Protein AF-A0A4R6C523-F1 (afdb_monomer)

Organism: NCBI:txid1855823

Sequence (113 aa):
MIDDLIMNYKDYDETTLKQEVLAIVDFFESRIISHADAEEEAQGFYSEVVAENPEKAESVTQLKRDHDIMRQIIAQVKHQIEQGFSTNIFDYFRSIIIVNEIHSRDEERLLLQ

Radius of gyration: 16.53 Å; Cα contacts (8 Å, |Δi|>4): 82; chains: 1; bounding box: 37×21×48 Å

Solvent-accessible surface area (backbone atoms only — not comparable to full-atom values): 6332 Å² total; per-residue (Å²): 106,71,66,57,47,71,74,43,56,88,80,47,55,75,68,56,48,46,51,56,53,47,53,53,48,49,51,44,47,71,52,55,49,50,47,50,52,51,32,66,34,91,87,13,59,55,44,52,51,31,71,77,38,61,85,46,45,64,59,50,53,53,53,54,49,49,49,51,51,43,54,51,43,54,52,50,45,56,55,44,52,75,79,43,88,56,78,66,49,56,56,43,55,52,47,42,52,53,50,50,54,53,46,54,53,48,46,46,68,70,71,72,107

pLDDT: mean 96.96, std 3.36, range [68.81, 98.75]

Structure (mmCIF, N/CA/C/O backbone):
data_AF-A0A4R6C523-F1
#
_entry.id   AF-A0A4R6C523-F1
#
loop_
_atom_site.group_PDB
_atom_site.id
_atom_site.type_symbol
_atom_site.label_atom_id
_atom_site.label_alt_id
_atom_site.label_comp_id
_atom_site.label_asym_id
_atom_site.label_entity_id
_atom_site.label_seq_id
_atom_site.pdbx_PDB_ins_code
_atom_site.Cartn_x
_atom_site.Cartn_y
_atom_site.Cartn_z
_atom_site.occupancy
_atom_site.B_iso_or_equiv
_atom_site.auth_seq_id
_atom_site.auth_comp_id
_atom_site.auth_asym_id
_atom_site.auth_atom_id
_atom_site.pdbx_PDB_model_num
ATOM 1 N N . MET A 1 1 ? 3.946 9.974 -11.141 1.00 82.19 1 MET A N 1
ATOM 2 C CA . MET A 1 1 ? 4.767 8.817 -10.715 1.00 82.19 1 MET A CA 1
ATOM 3 C C . MET A 1 1 ? 4.311 7.536 -11.402 1.00 82.19 1 MET A C 1
ATOM 5 O O . MET A 1 1 ? 4.975 7.121 -12.336 1.00 82.19 1 MET A O 1
ATOM 9 N N . ILE A 1 2 ? 3.178 6.925 -11.017 1.00 92.56 2 ILE A N 1
ATOM 10 C CA . ILE A 1 2 ? 2.718 5.671 -11.657 1.00 92.56 2 ILE A CA 1
ATOM 11 C C . ILE A 1 2 ? 2.364 5.881 -13.136 1.00 92.56 2 ILE A C 1
ATOM 13 O O . ILE A 1 2 ? 2.806 5.102 -13.975 1.00 92.56 2 ILE A O 1
ATOM 17 N N . ASP A 1 3 ? 1.625 6.944 -13.469 1.00 93.12 3 ASP A N 1
ATOM 18 C CA . ASP A 1 3 ? 1.266 7.244 -14.864 1.00 93.12 3 ASP A CA 1
ATOM 19 C C . ASP A 1 3 ? 2.501 7.508 -15.734 1.00 93.12 3 ASP A C 1
ATOM 21 O O . ASP A 1 3 ? 2.585 6.994 -16.848 1.00 93.12 3 ASP A O 1
ATOM 25 N N . ASP A 1 4 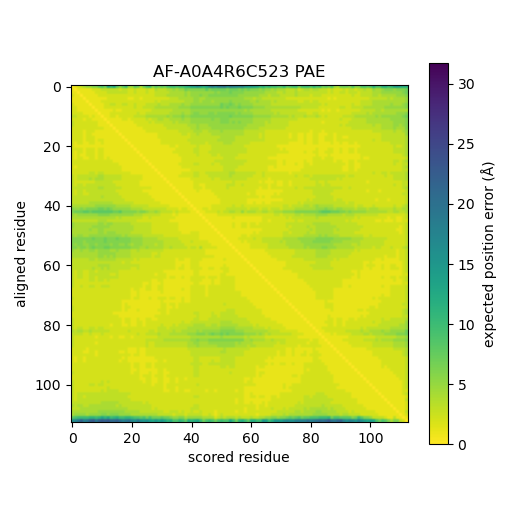? 3.493 8.229 -15.202 1.00 94.12 4 ASP A N 1
ATOM 26 C CA . ASP A 1 4 ? 4.757 8.494 -15.901 1.00 94.12 4 ASP A CA 1
ATOM 27 C C . ASP A 1 4 ? 5.510 7.192 -16.196 1.00 94.12 4 ASP A C 1
ATOM 29 O O . ASP A 1 4 ? 5.964 6.981 -17.322 1.00 94.12 4 ASP A O 1
ATOM 33 N N . LEU A 1 5 ? 5.586 6.283 -15.217 1.00 95.38 5 LEU A N 1
ATOM 34 C CA . LEU A 1 5 ? 6.174 4.962 -15.410 1.00 95.38 5 LEU A CA 1
ATOM 35 C C . LEU A 1 5 ? 5.397 4.163 -16.470 1.00 95.38 5 LEU A C 1
ATOM 37 O O . LEU A 1 5 ? 6.005 3.595 -17.371 1.00 95.38 5 LEU A O 1
ATOM 41 N N . ILE A 1 6 ? 4.061 4.146 -16.423 1.00 95.50 6 ILE A N 1
ATOM 42 C CA . ILE A 1 6 ? 3.227 3.422 -17.401 1.00 95.50 6 ILE A CA 1
ATOM 43 C C . ILE A 1 6 ? 3.414 3.965 -18.823 1.00 95.50 6 ILE A C 1
ATOM 45 O O . ILE A 1 6 ? 3.424 3.185 -19.776 1.00 95.50 6 ILE A O 1
ATOM 49 N N . MET A 1 7 ? 3.553 5.281 -18.985 1.00 96.00 7 MET A N 1
ATOM 50 C CA . MET A 1 7 ? 3.720 5.897 -20.302 1.00 96.00 7 MET A CA 1
ATOM 51 C C . MET A 1 7 ? 5.107 5.638 -20.895 1.00 96.00 7 MET A C 1
ATOM 53 O O . MET A 1 7 ? 5.210 5.438 -22.104 1.00 96.00 7 MET A O 1
ATOM 57 N N . ASN A 1 8 ? 6.148 5.597 -20.058 1.00 96.62 8 ASN A N 1
ATOM 58 C CA . ASN A 1 8 ? 7.538 5.660 -20.518 1.00 96.62 8 ASN A CA 1
ATOM 59 C C . ASN A 1 8 ? 8.356 4.378 -20.272 1.00 96.62 8 ASN A C 1
ATOM 61 O O . ASN A 1 8 ? 9.505 4.315 -20.697 1.00 96.62 8 ASN A O 1
ATOM 65 N N . TYR A 1 9 ? 7.804 3.328 -19.642 1.00 97.12 9 TYR A N 1
ATOM 66 C CA . TYR A 1 9 ? 8.583 2.133 -19.254 1.00 97.12 9 TYR A CA 1
ATOM 67 C C . TYR A 1 9 ? 9.337 1.449 -20.408 1.00 97.12 9 TYR A C 1
ATOM 69 O O . TYR A 1 9 ? 10.320 0.754 -20.173 1.00 97.12 9 TYR A O 1
ATOM 77 N N . LYS A 1 10 ? 8.870 1.607 -21.653 1.00 97.44 10 LYS A N 1
ATOM 78 C CA . LYS A 1 10 ? 9.516 1.023 -22.840 1.00 97.44 10 LYS A CA 1
ATOM 79 C C . LYS A 1 10 ? 10.814 1.728 -23.228 1.00 97.44 10 LYS A C 1
ATOM 81 O O . LYS A 1 10 ? 11.620 1.128 -23.933 1.00 97.44 10 LYS A O 1
ATOM 86 N N . ASP A 1 11 ? 10.994 2.965 -22.778 1.00 97.44 11 ASP A N 1
ATOM 87 C CA . ASP A 1 11 ? 12.154 3.802 -23.082 1.00 97.44 11 ASP A CA 1
ATOM 88 C C . ASP A 1 11 ? 13.219 3.736 -21.976 1.00 97.44 11 ASP A C 1
ATOM 90 O O . ASP A 1 11 ? 14.309 4.290 -22.122 1.00 97.44 11 ASP A O 1
ATOM 94 N N . TYR A 1 12 ? 12.914 3.064 -20.865 1.00 97.06 12 TYR A N 1
ATOM 95 C CA . TYR A 1 12 ? 13.796 2.934 -19.712 1.00 97.06 12 TYR A CA 1
ATOM 96 C C . TYR A 1 12 ? 14.631 1.659 -19.782 1.00 97.06 12 TYR A C 1
ATOM 98 O O . TYR A 1 12 ? 14.154 0.594 -20.178 1.00 97.06 12 TYR A O 1
ATOM 106 N N . ASP A 1 13 ? 15.887 1.763 -19.348 1.00 97.56 13 ASP A N 1
ATOM 107 C CA . ASP A 1 13 ? 16.686 0.580 -19.055 1.00 97.56 13 ASP A CA 1
ATOM 108 C C . ASP A 1 13 ? 16.234 -0.078 -17.738 1.00 97.56 13 ASP A C 1
ATOM 110 O O . ASP A 1 13 ? 15.449 0.471 -16.960 1.00 97.56 13 ASP A O 1
ATOM 114 N N . GLU A 1 14 ? 16.730 -1.285 -17.478 1.00 96.12 14 GLU A N 1
ATOM 115 C CA . GLU A 1 14 ? 16.366 -2.060 -16.288 1.00 96.12 14 GLU A CA 1
ATOM 116 C C . GLU A 1 14 ? 16.709 -1.341 -14.971 1.00 96.12 14 GLU A C 1
ATOM 118 O O . GLU A 1 14 ? 15.982 -1.468 -13.983 1.00 96.12 14 GLU A O 1
ATOM 123 N N . THR A 1 15 ? 17.785 -0.548 -14.954 1.00 97.56 15 THR A N 1
ATOM 124 C CA . THR A 1 15 ? 18.203 0.195 -13.760 1.00 97.56 15 THR A CA 1
ATOM 125 C C . THR A 1 15 ? 17.225 1.326 -13.473 1.00 97.56 15 THR A C 1
ATOM 127 O O . THR A 1 15 ? 16.763 1.456 -12.338 1.00 97.56 15 THR A O 1
ATOM 130 N N . THR A 1 16 ? 16.862 2.105 -14.494 1.00 97.56 16 THR A N 1
ATOM 131 C CA . THR A 1 16 ? 15.857 3.167 -14.386 1.00 97.56 16 THR A CA 1
ATOM 132 C C . THR A 1 16 ? 14.496 2.595 -13.995 1.00 97.56 16 THR A C 1
ATOM 134 O O . THR A 1 16 ? 13.874 3.103 -13.067 1.00 97.56 16 THR A O 1
ATOM 137 N N . LEU A 1 17 ? 14.058 1.486 -14.607 1.00 97.94 17 LEU A N 1
ATOM 138 C CA . LEU A 1 17 ? 12.799 0.821 -14.241 1.00 97.94 17 LEU A CA 1
ATOM 139 C C . LEU A 1 17 ? 12.765 0.429 -12.766 1.00 97.94 17 LEU A C 1
ATOM 141 O O . LEU A 1 17 ? 11.776 0.676 -12.076 1.00 97.94 17 LEU A O 1
ATOM 145 N N . LYS A 1 18 ? 13.852 -0.164 -12.268 1.00 98.00 18 LYS A N 1
ATOM 146 C CA . LYS A 1 18 ? 13.957 -0.542 -10.860 1.00 98.00 18 LYS A CA 1
ATOM 147 C C . LYS A 1 18 ? 13.901 0.676 -9.940 1.00 98.00 18 LYS A C 1
ATOM 149 O O . LYS A 1 18 ? 13.211 0.620 -8.929 1.00 98.00 18 LYS A O 1
ATOM 154 N N . GLN A 1 19 ? 14.589 1.762 -10.283 1.00 97.75 19 GLN A N 1
ATOM 155 C CA . GLN A 1 19 ? 14.568 2.999 -9.497 1.00 97.75 19 GLN A CA 1
ATOM 156 C C . GLN A 1 19 ? 13.168 3.618 -9.435 1.00 97.75 19 GLN A C 1
ATOM 158 O O . GLN A 1 19 ? 12.703 3.930 -8.343 1.00 97.75 19 GLN A O 1
ATOM 163 N N . GLU A 1 20 ? 12.476 3.730 -10.569 1.00 98.12 20 GLU A N 1
ATOM 164 C CA . GLU A 1 20 ? 11.115 4.278 -10.628 1.00 98.12 20 GLU A CA 1
ATOM 165 C C . GLU A 1 20 ? 10.120 3.433 -9.821 1.00 98.12 20 GLU A C 1
ATOM 167 O O . GLU A 1 20 ? 9.332 3.959 -9.034 1.00 98.12 20 GLU A O 1
ATOM 172 N N . VAL A 1 21 ? 10.183 2.102 -9.960 1.00 98.38 21 VAL A N 1
ATOM 173 C CA . VAL A 1 21 ? 9.331 1.185 -9.187 1.00 98.38 21 VAL A CA 1
ATOM 174 C C . VAL A 1 21 ? 9.597 1.320 -7.689 1.00 98.38 21 VAL A C 1
ATOM 176 O O . VAL A 1 21 ? 8.644 1.405 -6.914 1.00 98.38 21 VAL A O 1
ATOM 179 N N . LEU A 1 22 ? 10.865 1.358 -7.271 1.00 98.12 22 LEU A N 1
ATOM 180 C CA . LEU A 1 22 ? 11.214 1.491 -5.856 1.00 98.12 22 LEU A CA 1
ATOM 181 C C . LEU A 1 22 ? 10.836 2.865 -5.294 1.00 98.12 22 LEU A C 1
ATOM 183 O O . LEU A 1 22 ? 10.342 2.924 -4.178 1.00 98.12 22 LEU A O 1
ATOM 187 N N . ALA A 1 23 ? 10.943 3.945 -6.070 1.00 98.25 23 ALA A N 1
ATOM 188 C CA . ALA A 1 23 ? 10.483 5.264 -5.638 1.00 98.25 23 ALA A CA 1
ATOM 189 C C . ALA A 1 23 ? 8.964 5.295 -5.376 1.00 98.25 23 ALA A C 1
ATOM 191 O O . ALA A 1 23 ? 8.500 5.939 -4.434 1.00 98.25 23 ALA A O 1
ATOM 192 N N . ILE A 1 24 ? 8.174 4.585 -6.190 1.00 98.25 24 ILE A N 1
ATOM 193 C CA . ILE A 1 24 ? 6.728 4.430 -5.962 1.00 98.25 24 ILE A CA 1
ATOM 194 C C . ILE A 1 24 ? 6.462 3.570 -4.716 1.00 98.25 24 ILE A C 1
ATOM 196 O O . ILE A 1 24 ? 5.575 3.895 -3.927 1.00 98.25 24 ILE A O 1
ATOM 200 N N . VAL A 1 25 ? 7.226 2.492 -4.517 1.00 98.44 25 VAL A N 1
ATOM 201 C CA . VAL A 1 25 ? 7.150 1.671 -3.296 1.00 98.44 25 VAL A CA 1
ATOM 202 C C . VAL A 1 25 ? 7.458 2.509 -2.055 1.00 98.44 25 VAL A C 1
ATOM 204 O O . VAL A 1 25 ? 6.660 2.495 -1.123 1.00 98.44 25 VAL A O 1
ATOM 207 N N . ASP A 1 26 ? 8.533 3.295 -2.067 1.00 98.31 26 ASP A N 1
ATOM 208 C CA . ASP A 1 26 ? 8.928 4.169 -0.957 1.00 98.31 26 ASP A CA 1
ATOM 209 C C . ASP A 1 26 ? 7.832 5.195 -0.633 1.00 98.31 26 ASP A C 1
ATOM 211 O O . ASP A 1 26 ? 7.557 5.490 0.534 1.00 98.31 26 ASP A O 1
ATOM 215 N N . PHE A 1 27 ? 7.151 5.729 -1.653 1.00 97.50 27 PHE A N 1
ATOM 216 C CA . PHE A 1 27 ? 5.989 6.593 -1.451 1.00 97.50 27 PHE A CA 1
ATOM 217 C C . PHE A 1 27 ? 4.867 5.869 -0.691 1.00 97.50 27 PHE A C 1
ATOM 219 O O . PHE A 1 27 ? 4.343 6.408 0.284 1.00 97.50 27 PHE A O 1
ATOM 226 N N . PHE A 1 28 ? 4.512 4.647 -1.096 1.00 97.94 28 PHE A N 1
ATOM 227 C CA . PHE A 1 28 ? 3.477 3.871 -0.412 1.00 97.94 28 PHE A CA 1
ATOM 228 C C . PHE A 1 28 ? 3.885 3.463 1.006 1.00 97.94 28 PHE A C 1
ATOM 230 O O . PHE A 1 28 ? 3.071 3.575 1.922 1.00 97.94 28 PHE A O 1
ATOM 237 N N . GLU A 1 29 ? 5.133 3.044 1.213 1.00 98.25 29 GLU A N 1
ATOM 238 C CA . GLU A 1 29 ? 5.647 2.674 2.534 1.00 98.25 29 GLU A CA 1
ATOM 239 C C . GLU A 1 29 ? 5.651 3.882 3.487 1.00 98.25 29 GLU A C 1
ATOM 241 O O . GLU A 1 29 ? 5.144 3.796 4.604 1.00 98.25 29 GLU A O 1
ATOM 246 N N . SER A 1 30 ? 6.133 5.041 3.027 1.00 97.56 30 SER A N 1
ATOM 247 C CA . SER A 1 30 ? 6.229 6.255 3.853 1.00 97.56 30 SER A CA 1
ATOM 248 C C . SER A 1 30 ? 4.893 6.939 4.145 1.00 97.56 30 SER A C 1
ATOM 250 O O . SER A 1 30 ? 4.810 7.723 5.091 1.00 97.56 30 SER A O 1
ATOM 252 N N . ARG A 1 31 ? 3.860 6.699 3.331 1.00 95.19 31 ARG A N 1
ATOM 253 C CA . ARG A 1 31 ? 2.549 7.345 3.484 1.00 95.19 31 ARG A CA 1
ATOM 254 C C . ARG A 1 31 ? 1.482 6.394 3.989 1.00 95.19 31 ARG A C 1
ATOM 256 O O . ARG A 1 31 ? 0.887 6.677 5.016 1.00 95.19 31 ARG A O 1
ATOM 263 N N . ILE A 1 32 ? 1.237 5.305 3.269 1.00 95.62 32 ILE A N 1
ATOM 264 C CA . ILE A 1 32 ? 0.121 4.401 3.556 1.00 95.62 32 ILE A CA 1
ATOM 265 C C . ILE A 1 32 ? 0.515 3.423 4.656 1.00 95.62 32 ILE A C 1
ATOM 267 O O . ILE A 1 32 ? -0.167 3.334 5.669 1.00 95.62 32 ILE A O 1
ATOM 27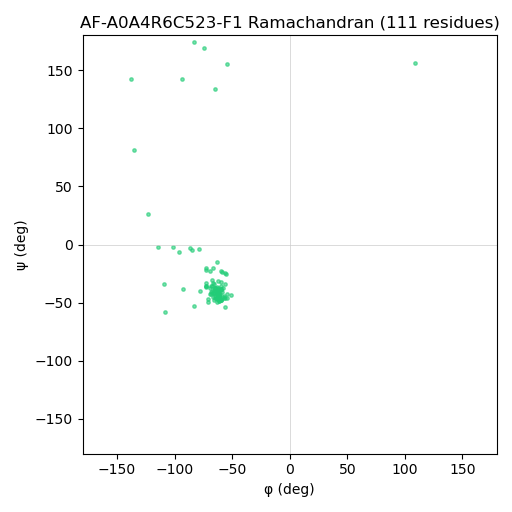1 N N . ILE A 1 33 ? 1.644 2.727 4.499 1.00 97.88 33 ILE A N 1
ATOM 272 C CA . ILE A 1 33 ? 2.038 1.701 5.473 1.00 97.88 33 ILE A CA 1
ATOM 273 C C . ILE A 1 33 ? 2.431 2.338 6.807 1.00 97.88 33 ILE A C 1
ATOM 275 O O . ILE A 1 33 ? 1.982 1.882 7.849 1.00 97.88 33 ILE A O 1
ATOM 279 N N . SER A 1 34 ? 3.180 3.445 6.787 1.00 97.69 34 SER A N 1
ATOM 280 C CA . SER A 1 34 ? 3.510 4.169 8.020 1.00 97.69 34 SER A CA 1
ATOM 281 C C . SER A 1 34 ? 2.279 4.722 8.748 1.00 97.69 34 SER A C 1
ATOM 283 O O . SER A 1 34 ? 2.322 4.847 9.969 1.00 97.69 34 SER A O 1
ATOM 285 N N . HIS A 1 35 ? 1.215 5.089 8.028 1.00 96.06 35 HIS A N 1
ATOM 286 C CA . HIS A 1 35 ? -0.038 5.528 8.643 1.00 96.06 35 HIS A CA 1
ATOM 287 C C . HIS A 1 35 ? -0.762 4.352 9.302 1.00 96.06 35 HIS A C 1
ATOM 289 O O . HIS A 1 35 ? -1.050 4.423 10.494 1.00 96.06 35 HIS A O 1
ATOM 295 N N . ALA A 1 36 ? -0.920 3.251 8.566 1.00 97.56 36 ALA A N 1
ATOM 296 C CA . ALA A 1 36 ? -1.487 2.005 9.067 1.00 97.56 36 ALA A CA 1
ATOM 297 C C . ALA A 1 36 ? -0.763 1.484 10.320 1.00 97.56 36 ALA A C 1
ATOM 299 O O . ALA A 1 36 ? -1.392 1.052 11.284 1.00 97.56 36 ALA A O 1
ATOM 300 N N . ASP A 1 37 ? 0.571 1.539 10.330 1.00 98.00 37 ASP A N 1
ATOM 301 C CA . ASP A 1 37 ? 1.374 1.117 11.478 1.00 98.00 37 ASP A CA 1
ATOM 302 C C . ASP A 1 37 ? 1.087 1.985 12.713 1.00 98.00 37 ASP A C 1
ATOM 304 O O . ASP A 1 37 ? 0.918 1.440 13.802 1.00 98.00 37 ASP A O 1
ATOM 308 N N . ALA A 1 38 ? 0.970 3.308 12.541 1.00 98.00 38 ALA A N 1
ATOM 309 C CA . ALA A 1 38 ? 0.677 4.243 13.629 1.00 98.00 38 ALA A CA 1
ATOM 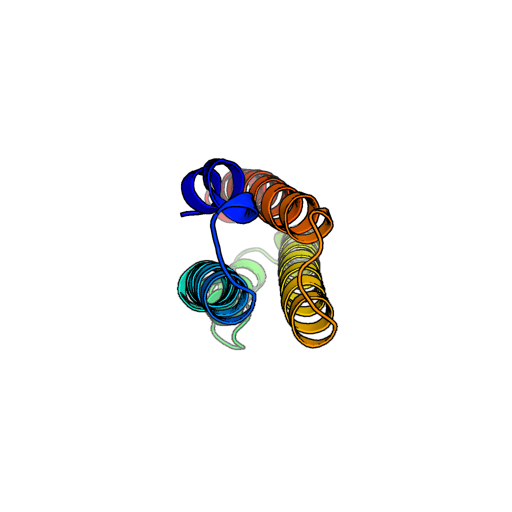310 C C . ALA A 1 38 ? -0.720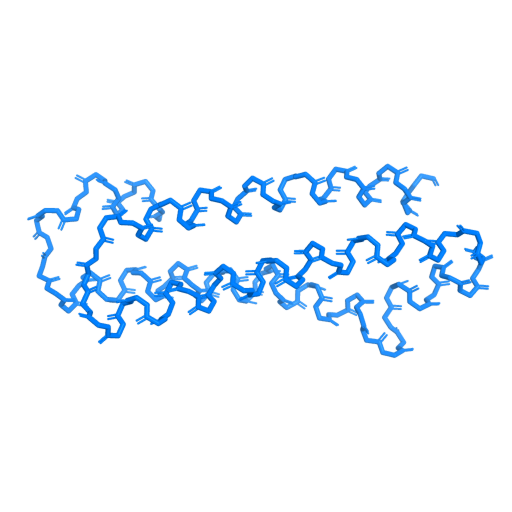 4.023 14.237 1.00 98.00 38 ALA A C 1
ATOM 312 O O . ALA A 1 38 ? -0.900 4.123 15.451 1.00 98.00 38 ALA A O 1
ATOM 313 N N . GLU A 1 39 ? -1.718 3.699 13.417 1.00 97.69 39 GLU A N 1
ATOM 314 C CA . GLU A 1 39 ? -3.075 3.397 13.890 1.00 97.69 39 GLU A CA 1
ATOM 315 C C . GLU A 1 39 ? -3.136 2.095 14.685 1.00 97.69 39 GLU A C 1
ATOM 317 O O . GLU A 1 39 ? -3.876 1.993 15.668 1.00 97.69 39 GLU A O 1
ATOM 322 N N . GLU A 1 40 ? -2.336 1.111 14.271 1.00 98.06 40 GLU A N 1
ATOM 323 C CA . GLU A 1 40 ? -2.265 -0.223 14.859 1.00 98.06 40 GLU A CA 1
ATOM 324 C C . GLU A 1 40 ? -1.337 -0.341 16.077 1.00 98.06 40 GLU A C 1
ATOM 326 O O . GLU A 1 40 ? -1.289 -1.416 16.691 1.00 98.06 40 GLU A O 1
ATOM 331 N N . GLU A 1 41 ? -0.610 0.720 16.444 1.00 97.81 41 GLU A N 1
ATOM 332 C CA . GLU A 1 41 ? 0.223 0.730 17.647 1.00 97.81 41 GLU A CA 1
ATOM 333 C C . GLU A 1 41 ? -0.590 0.354 18.899 1.00 97.81 41 GLU A C 1
ATOM 335 O O . GLU A 1 41 ? -1.802 0.555 18.990 1.00 97.81 41 GLU A O 1
ATOM 340 N N . ALA A 1 42 ? 0.089 -0.165 19.928 1.00 94.50 42 ALA A N 1
ATOM 341 C CA . ALA A 1 42 ? -0.567 -0.567 21.178 1.00 94.50 42 ALA A CA 1
ATOM 342 C C . ALA A 1 42 ? -1.303 0.589 21.887 1.00 94.50 42 ALA A C 1
ATOM 344 O O . ALA A 1 42 ? -2.188 0.335 22.702 1.00 94.50 42 ALA A O 1
ATOM 345 N N . GLN A 1 43 ? -0.905 1.831 21.592 1.00 94.56 43 GLN A N 1
ATOM 346 C CA . GLN A 1 43 ? -1.554 3.078 22.011 1.00 94.56 43 GLN A CA 1
ATOM 347 C C . GLN A 1 43 ? -1.928 3.941 20.792 1.00 94.56 43 GLN A C 1
ATOM 349 O O . GLN A 1 43 ? -1.950 5.163 20.875 1.00 94.56 43 GLN A O 1
ATOM 354 N N . GLY A 1 44 ? -2.144 3.298 19.645 1.00 97.12 44 GLY A N 1
ATOM 355 C CA . GLY A 1 44 ? -2.557 3.940 18.406 1.00 97.12 44 GLY A CA 1
ATOM 356 C C . GLY A 1 44 ? -4.064 4.157 18.352 1.00 97.12 44 GLY A C 1
ATOM 357 O O . GLY A 1 44 ? -4.821 3.673 19.204 1.00 97.12 44 GLY A O 1
ATOM 358 N N . PHE A 1 45 ? -4.503 4.839 17.299 1.00 97.62 45 PHE A N 1
ATOM 359 C CA . PHE A 1 45 ? -5.896 5.234 17.098 1.00 97.62 45 PHE A CA 1
ATOM 360 C C . PHE A 1 45 ? -6.892 4.070 17.255 1.00 97.62 45 PHE A C 1
ATOM 362 O O . PHE A 1 45 ? -7.901 4.200 17.946 1.00 97.62 45 PHE A O 1
ATOM 369 N N . TYR A 1 46 ? -6.599 2.887 16.7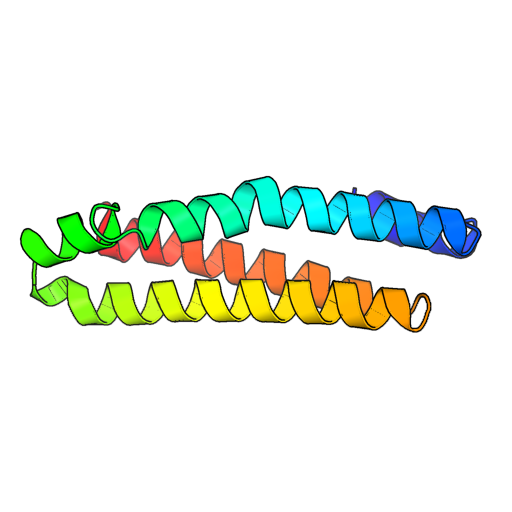04 1.00 98.06 46 TYR A N 1
ATOM 370 C CA . TYR A 1 46 ? -7.512 1.741 16.795 1.00 98.06 46 TYR A CA 1
ATOM 371 C C . TYR A 1 46 ? -7.680 1.212 18.220 1.00 98.06 46 TYR A C 1
ATOM 373 O O . TYR A 1 46 ? -8.762 0.742 18.581 1.00 98.06 46 TYR A O 1
ATOM 381 N N . SER A 1 47 ? -6.632 1.294 19.042 1.00 97.44 47 SER A N 1
ATOM 382 C CA . SER A 1 47 ? -6.712 0.895 20.449 1.00 97.44 47 SER A CA 1
ATOM 383 C C . SER A 1 47 ? -7.623 1.834 21.246 1.00 97.44 47 SER A C 1
ATOM 385 O O . SER A 1 47 ? -8.438 1.364 22.042 1.00 97.44 47 SER A O 1
ATOM 387 N N . GLU A 1 48 ? -7.547 3.139 20.971 1.00 97.50 48 GLU A N 1
ATOM 388 C CA . GLU A 1 48 ? -8.381 4.170 21.595 1.00 97.50 48 GLU A CA 1
ATOM 389 C C . GLU A 1 48 ? -9.848 3.995 21.190 1.00 97.50 48 GLU A C 1
ATOM 391 O O . GLU A 1 48 ? -10.723 3.900 22.051 1.00 97.50 48 GLU A O 1
ATOM 396 N N . VAL A 1 49 ? -10.112 3.820 19.891 1.00 97.19 49 VAL A N 1
ATOM 397 C CA . VAL A 1 49 ? -11.465 3.614 19.354 1.00 97.19 49 VAL A CA 1
ATOM 398 C C . VAL A 1 49 ? -12.165 2.413 19.993 1.00 97.19 49 VAL A C 1
ATOM 400 O O . VAL A 1 49 ? -13.337 2.514 20.354 1.00 97.19 49 VAL A O 1
ATOM 403 N N . VAL A 1 50 ? -11.474 1.279 20.155 1.00 97.69 50 VAL A N 1
ATOM 404 C CA . VAL A 1 50 ? -12.057 0.072 20.772 1.00 97.69 50 VAL A CA 1
ATOM 405 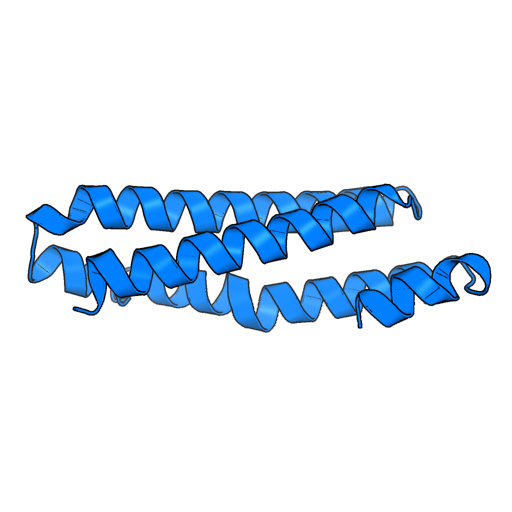C C . VAL A 1 50 ? -12.228 0.230 22.283 1.00 97.69 50 VAL A C 1
ATOM 407 O O . VAL A 1 50 ? -13.177 -0.317 22.847 1.00 97.69 50 VAL A O 1
ATOM 410 N N . ALA A 1 51 ? -11.336 0.964 22.952 1.00 97.44 51 ALA A N 1
ATOM 411 C CA . ALA A 1 51 ? -11.470 1.244 24.379 1.00 97.44 51 ALA A CA 1
ATOM 412 C C . ALA A 1 51 ? -12.696 2.123 24.675 1.00 97.44 51 ALA A C 1
ATOM 414 O O . ALA A 1 51 ? -13.390 1.888 25.665 1.00 97.44 51 ALA A O 1
ATOM 415 N N . GLU A 1 52 ? -12.971 3.105 23.814 1.00 96.62 52 GLU A N 1
ATOM 416 C CA . GLU A 1 52 ? -14.129 3.994 23.936 1.00 96.62 52 GLU A CA 1
ATOM 417 C C . GLU A 1 52 ? -15.431 3.338 23.462 1.00 96.62 52 GLU A C 1
ATOM 419 O O . GLU A 1 52 ? -16.468 3.506 24.103 1.00 96.62 52 GLU A O 1
ATOM 424 N N . ASN A 1 53 ? -15.375 2.567 22.372 1.00 96.81 53 ASN A N 1
ATOM 425 C CA . ASN A 1 53 ? -16.533 1.964 21.710 1.00 96.81 53 ASN A CA 1
ATOM 426 C C . ASN A 1 53 ? -16.251 0.488 21.358 1.00 96.81 53 ASN A C 1
ATOM 428 O O . ASN A 1 53 ? -15.900 0.173 20.212 1.00 96.81 53 ASN A O 1
ATOM 432 N N . PRO A 1 54 ? -16.384 -0.449 22.320 1.00 97.06 54 PRO A N 1
ATOM 433 C CA . PRO A 1 54 ? -16.045 -1.862 22.119 1.00 97.06 54 PRO A CA 1
ATOM 434 C C . PRO A 1 54 ? -16.774 -2.545 20.952 1.00 97.06 54 PRO A C 1
ATOM 436 O O . PRO A 1 54 ? -16.269 -3.515 20.387 1.00 97.06 54 PRO A O 1
ATOM 439 N N . GLU A 1 55 ? -17.945 -2.051 20.552 1.00 97.12 55 GLU A N 1
ATOM 440 C CA . GLU A 1 55 ? -18.708 -2.534 19.400 1.00 97.12 55 GLU A CA 1
ATOM 441 C C . GLU A 1 55 ? -18.016 -2.278 18.052 1.00 97.12 55 GLU A C 1
ATOM 443 O O . GLU A 1 55 ? -18.306 -2.972 17.078 1.00 97.12 55 GLU A O 1
ATOM 448 N N . LYS A 1 56 ? -17.064 -1.335 17.985 1.00 97.38 56 LYS A N 1
ATOM 449 C CA . LYS A 1 56 ? -16.272 -1.065 16.774 1.00 97.38 56 LYS A CA 1
ATOM 450 C C . LYS A 1 56 ? -15.135 -2.076 16.559 1.00 97.38 56 LYS A C 1
ATOM 452 O O . LYS A 1 56 ? -14.473 -2.021 15.524 1.00 97.38 56 LYS A O 1
ATOM 457 N N . ALA A 1 57 ? -14.916 -3.027 17.475 1.00 97.81 57 ALA A N 1
ATOM 458 C CA . ALA A 1 57 ? -13.822 -4.002 17.387 1.00 97.81 57 ALA A CA 1
ATOM 459 C C . ALA A 1 57 ? -13.839 -4.848 16.099 1.00 97.81 57 ALA A C 1
ATOM 461 O O . ALA A 1 57 ? -12.784 -5.146 15.531 1.00 97.81 57 ALA A O 1
ATOM 462 N N . GLU A 1 58 ? -15.023 -5.223 15.609 1.00 98.12 58 GLU A N 1
ATOM 463 C CA . GLU A 1 58 ? -15.147 -5.964 14.349 1.00 98.12 58 GLU A CA 1
ATOM 464 C C . GLU A 1 58 ? -14.767 -5.093 13.142 1.00 98.12 58 GLU A C 1
ATOM 466 O O . GLU A 1 58 ? -14.023 -5.547 12.273 1.00 98.12 58 GLU A O 1
ATOM 471 N N . SER A 1 59 ? -15.201 -3.829 13.121 1.00 98.19 59 SER A N 1
ATOM 472 C CA . SER A 1 59 ? -14.826 -2.853 12.089 1.00 98.19 59 SER A CA 1
ATOM 473 C C . SER A 1 59 ? -13.316 -2.626 12.056 1.00 98.19 59 SER A C 1
ATOM 475 O O . SER A 1 59 ? -12.706 -2.714 10.996 1.00 98.19 59 SER A O 1
ATOM 477 N N . VAL A 1 60 ? -12.692 -2.425 13.222 1.00 98.31 60 VAL A N 1
ATOM 478 C CA . VAL A 1 60 ? -11.231 -2.293 13.342 1.00 98.31 60 VAL A CA 1
ATOM 479 C C . VAL A 1 60 ? -10.522 -3.539 12.814 1.00 98.31 60 VAL A C 1
ATOM 481 O O . VAL A 1 60 ? -9.536 -3.432 12.093 1.00 98.31 60 VAL A O 1
ATOM 484 N N . THR A 1 61 ? -11.036 -4.736 13.103 1.00 98.44 61 THR A N 1
ATOM 485 C CA . THR A 1 61 ? -10.450 -5.984 12.586 1.00 98.44 61 THR A CA 1
ATOM 486 C C . THR A 1 61 ? -10.479 -6.039 11.054 1.00 98.44 61 THR A C 1
ATOM 488 O O . THR A 1 61 ? -9.509 -6.488 10.442 1.00 98.44 61 THR A O 1
ATOM 491 N N . GLN A 1 62 ? -11.560 -5.565 10.427 1.00 98.25 62 GLN A N 1
ATOM 492 C CA . GLN A 1 62 ? -11.670 -5.482 8.966 1.00 98.25 62 GLN A CA 1
ATOM 493 C C . GLN A 1 62 ? -10.681 -4.461 8.385 1.00 98.25 62 GLN A C 1
ATOM 495 O O . GLN A 1 62 ? -9.948 -4.794 7.460 1.00 98.25 62 GLN A O 1
ATOM 500 N N . LEU A 1 63 ? -10.573 -3.274 8.984 1.00 98.50 63 LEU A N 1
ATOM 501 C CA . LEU A 1 63 ? -9.654 -2.227 8.522 1.00 98.50 63 LEU A CA 1
ATOM 502 C C . LEU A 1 63 ? -8.182 -2.658 8.630 1.00 98.50 63 LEU A C 1
ATOM 504 O O . LEU A 1 63 ? -7.419 -2.518 7.675 1.00 98.50 63 LEU A O 1
ATOM 508 N N . LYS A 1 64 ? -7.801 -3.326 9.727 1.00 98.44 64 LYS A N 1
ATOM 509 C CA . LYS A 1 64 ? -6.471 -3.948 9.866 1.00 98.44 64 LYS A CA 1
ATOM 510 C C . LYS A 1 64 ? -6.202 -5.006 8.794 1.00 98.44 64 LYS A C 1
ATOM 512 O O . LYS A 1 64 ? -5.075 -5.152 8.320 1.00 98.44 64 LYS A O 1
ATOM 517 N N . ARG A 1 65 ? -7.227 -5.761 8.386 1.00 98.56 65 ARG A N 1
ATOM 518 C CA . ARG A 1 65 ? -7.075 -6.740 7.304 1.00 98.56 65 ARG A CA 1
ATOM 519 C C . ARG A 1 65 ? -6.753 -6.051 5.979 1.00 98.56 65 ARG A C 1
ATOM 521 O O . ARG A 1 65 ? -5.947 -6.599 5.223 1.00 98.56 65 ARG A O 1
ATOM 528 N N . ASP A 1 66 ? -7.335 -4.886 5.716 1.00 98.62 66 ASP A N 1
ATOM 529 C CA . ASP A 1 66 ? -7.036 -4.097 4.521 1.00 98.62 66 ASP A CA 1
ATOM 530 C C . ASP A 1 66 ? -5.589 -3.591 4.538 1.00 98.62 66 ASP A C 1
ATOM 532 O O . ASP A 1 66 ? -4.889 -3.734 3.532 1.00 98.62 66 ASP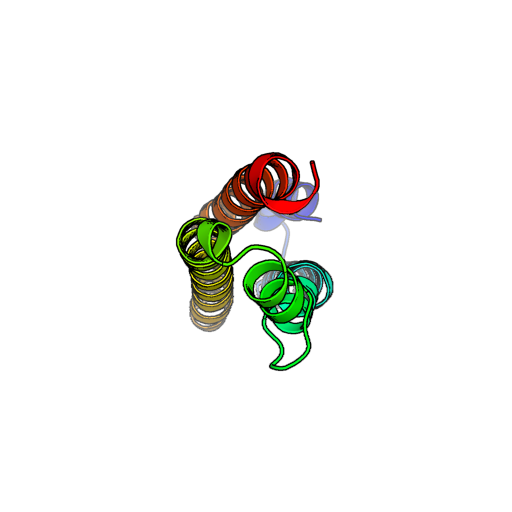 A O 1
ATOM 536 N N . HIS A 1 67 ? -5.086 -3.129 5.691 1.00 98.69 67 HIS A N 1
ATOM 537 C CA . HIS A 1 67 ? -3.664 -2.802 5.860 1.00 98.69 67 HIS A CA 1
ATOM 538 C C . HIS A 1 67 ? -2.759 -3.977 5.488 1.00 98.69 67 HIS A C 1
ATOM 540 O O . HIS A 1 67 ? -1.813 -3.827 4.711 1.00 98.69 67 HIS A O 1
ATOM 546 N N . ASP A 1 68 ? -3.084 -5.181 5.963 1.00 98.69 68 ASP A N 1
ATOM 547 C CA . ASP A 1 68 ? -2.326 -6.382 5.619 1.00 98.69 68 ASP A CA 1
ATOM 548 C C . ASP A 1 68 ? -2.372 -6.707 4.123 1.00 98.69 68 ASP A C 1
ATOM 550 O O . ASP A 1 68 ? -1.376 -7.172 3.565 1.00 98.69 68 ASP A O 1
ATOM 554 N N . ILE A 1 69 ? -3.502 -6.474 3.444 1.00 98.75 69 ILE A N 1
ATOM 555 C CA . ILE A 1 69 ? -3.585 -6.620 1.982 1.00 98.75 69 ILE A CA 1
ATOM 556 C C . ILE A 1 69 ? -2.643 -5.620 1.306 1.00 98.75 69 ILE A C 1
ATOM 558 O O . ILE A 1 69 ? -1.876 -6.013 0.425 1.00 98.75 69 ILE A O 1
ATOM 562 N N . MET A 1 70 ? -2.643 -4.355 1.731 1.00 98.62 70 MET A N 1
ATOM 563 C CA . MET A 1 70 ? -1.758 -3.329 1.173 1.00 98.62 70 MET A CA 1
ATOM 564 C C . MET A 1 70 ? -0.276 -3.681 1.377 1.00 98.62 70 MET A C 1
ATOM 566 O O . MET A 1 70 ? 0.499 -3.635 0.416 1.00 98.62 70 MET A O 1
ATOM 570 N N . ARG A 1 71 ? 0.108 -4.146 2.578 1.00 98.62 71 ARG A N 1
ATOM 571 C CA . ARG A 1 71 ? 1.462 -4.656 2.877 1.00 98.62 71 ARG A CA 1
ATOM 572 C C . ARG A 1 71 ? 1.845 -5.818 1.954 1.00 98.62 71 ARG A C 1
ATOM 574 O O . ARG A 1 71 ? 2.945 -5.836 1.399 1.00 98.62 71 ARG A O 1
ATOM 581 N N . GLN A 1 72 ? 0.937 -6.774 1.746 1.00 98.62 72 GLN A N 1
ATOM 582 C CA . GLN A 1 72 ? 1.165 -7.911 0.848 1.00 98.62 72 GLN A CA 1
ATOM 583 C C . GLN A 1 72 ? 1.375 -7.466 -0.602 1.00 98.62 72 GLN A C 1
ATOM 585 O O . GLN A 1 72 ? 2.291 -7.964 -1.252 1.00 98.62 72 GLN A O 1
ATOM 590 N N . ILE A 1 73 ? 0.579 -6.518 -1.108 1.00 98.62 73 ILE A N 1
ATOM 591 C CA . ILE A 1 73 ? 0.724 -6.002 -2.476 1.00 98.62 73 ILE A CA 1
ATOM 592 C C . ILE A 1 73 ? 2.096 -5.339 -2.664 1.00 98.62 73 ILE A C 1
ATOM 594 O O . ILE A 1 73 ? 2.788 -5.648 -3.635 1.00 98.62 73 ILE A O 1
ATOM 598 N N . ILE A 1 74 ? 2.536 -4.494 -1.723 1.00 98.31 74 ILE A N 1
ATOM 599 C CA . ILE A 1 74 ? 3.875 -3.880 -1.781 1.00 98.31 74 ILE A CA 1
ATOM 600 C C . ILE A 1 74 ? 4.978 -4.938 -1.766 1.00 98.31 74 ILE A C 1
ATOM 602 O O . ILE A 1 74 ? 5.910 -4.869 -2.571 1.00 98.31 74 ILE A O 1
ATOM 606 N N . ALA A 1 75 ? 4.854 -5.961 -0.919 1.00 98.31 75 ALA A N 1
ATOM 607 C CA . ALA A 1 75 ? 5.804 -7.066 -0.899 1.00 98.31 75 ALA A CA 1
ATOM 608 C C . ALA A 1 75 ? 5.870 -7.801 -2.253 1.00 98.31 75 ALA A C 1
ATOM 610 O O . ALA A 1 75 ? 6.965 -8.140 -2.703 1.00 98.31 75 ALA A O 1
ATOM 611 N N . GLN A 1 76 ? 4.735 -7.989 -2.942 1.00 98.31 76 GLN A N 1
ATOM 612 C CA . GLN A 1 76 ? 4.716 -8.579 -4.288 1.00 98.31 76 GLN A CA 1
ATOM 613 C C . GLN A 1 76 ? 5.422 -7.697 -5.323 1.00 98.31 76 GLN A C 1
ATOM 615 O O . GLN A 1 76 ? 6.160 -8.221 -6.156 1.00 98.31 76 GLN A O 1
ATOM 620 N N . VAL A 1 77 ? 5.260 -6.370 -5.262 1.00 98.38 77 VAL A N 1
ATOM 621 C CA . VAL A 1 77 ? 5.981 -5.443 -6.153 1.00 98.38 77 VAL A CA 1
ATOM 622 C C . VAL A 1 77 ? 7.491 -5.553 -5.945 1.00 98.38 77 VAL A C 1
ATOM 624 O O . VAL A 1 77 ? 8.232 -5.706 -6.917 1.00 98.38 77 VAL A O 1
ATOM 627 N N . LYS A 1 78 ? 7.943 -5.521 -4.684 1.00 98.25 78 LYS A N 1
ATOM 628 C CA . LYS A 1 78 ? 9.366 -5.635 -4.320 1.00 98.25 78 LYS A CA 1
ATOM 629 C C . LYS A 1 78 ? 9.949 -6.969 -4.783 1.00 98.25 78 LYS A C 1
ATOM 631 O O . LYS A 1 78 ? 10.996 -6.991 -5.421 1.00 98.25 78 LYS A O 1
ATOM 636 N N . HIS A 1 79 ? 9.235 -8.068 -4.546 1.00 97.75 79 HIS A N 1
ATOM 637 C CA . HIS A 1 79 ? 9.661 -9.384 -5.009 1.00 97.75 79 HIS A CA 1
ATOM 638 C C . HIS A 1 79 ? 9.731 -9.461 -6.540 1.00 97.75 79 HIS A C 1
ATOM 640 O O . HIS A 1 79 ? 10.716 -9.948 -7.091 1.00 97.75 79 HIS A O 1
ATOM 646 N N . GLN A 1 80 ? 8.721 -8.941 -7.243 1.00 97.50 80 GLN A N 1
ATOM 647 C CA . GLN A 1 80 ? 8.691 -8.955 -8.703 1.00 97.50 80 GLN A CA 1
ATOM 648 C C . GLN A 1 80 ? 9.862 -8.168 -9.299 1.00 97.50 80 GLN A C 1
ATOM 650 O O . GLN A 1 80 ? 10.521 -8.679 -10.198 1.00 97.50 80 GLN A O 1
ATOM 655 N N . ILE A 1 81 ? 10.153 -6.958 -8.805 1.00 97.38 81 ILE A N 1
ATOM 656 C CA . ILE A 1 81 ? 11.231 -6.129 -9.370 1.00 97.38 81 ILE A CA 1
ATOM 657 C C . ILE A 1 81 ? 12.631 -6.701 -9.093 1.00 97.38 81 ILE A C 1
ATOM 659 O O . ILE A 1 81 ? 13.560 -6.438 -9.853 1.00 97.38 81 ILE A O 1
ATOM 663 N N . GLU A 1 82 ? 12.798 -7.527 -8.056 1.00 96.12 82 GLU A N 1
ATOM 664 C CA . GLU A 1 82 ? 14.031 -8.295 -7.832 1.00 96.12 82 GLU A CA 1
ATOM 665 C C . GLU A 1 82 ? 14.259 -9.381 -8.890 1.00 96.12 82 GLU A C 1
ATOM 667 O O . GLU A 1 82 ? 15.410 -9.684 -9.199 1.00 96.12 82 GLU A O 1
ATOM 672 N N . GLN A 1 83 ? 13.187 -9.943 -9.459 1.00 96.06 83 GLN A N 1
ATOM 673 C CA . GLN A 1 83 ? 13.256 -10.942 -10.535 1.00 96.06 83 GLN A CA 1
ATOM 674 C C . GLN A 1 83 ? 13.333 -10.317 -11.939 1.00 96.06 83 GLN A C 1
ATOM 676 O O . GLN A 1 83 ? 13.427 -11.040 -12.931 1.00 96.06 83 GLN A O 1
ATOM 681 N N . GLY A 1 84 ? 13.276 -8.987 -12.025 1.00 96.25 84 GLY A N 1
ATOM 682 C CA . GLY A 1 84 ? 13.228 -8.231 -13.271 1.00 96.25 84 GLY A CA 1
ATOM 683 C C . GLY A 1 84 ? 11.866 -7.583 -13.522 1.00 96.25 84 GLY A C 1
ATOM 684 O O . GLY A 1 84 ? 10.818 -8.001 -13.016 1.00 96.25 84 GLY A O 1
ATOM 685 N N . PHE A 1 85 ? 11.882 -6.517 -14.320 1.00 97.31 85 PHE A N 1
ATOM 686 C CA . PHE A 1 85 ? 10.679 -5.744 -14.599 1.00 97.31 85 PHE A CA 1
ATOM 687 C C . PHE A 1 85 ? 9.632 -6.566 -15.366 1.00 97.31 85 PHE A C 1
ATOM 689 O O . PHE A 1 85 ? 9.919 -7.209 -16.375 1.00 97.31 85 PHE A O 1
ATOM 696 N N . SER A 1 86 ? 8.384 -6.479 -14.908 1.00 96.81 86 SER A N 1
ATOM 697 C CA . SER A 1 86 ? 7.206 -7.027 -15.576 1.00 96.81 86 SER A CA 1
ATOM 698 C C . SER A 1 86 ? 6.069 -6.021 -15.482 1.00 96.81 86 SER A C 1
ATOM 700 O O . SER A 1 86 ? 5.865 -5.404 -14.435 1.00 96.81 86 SER A O 1
ATOM 702 N N . THR A 1 87 ? 5.271 -5.897 -16.543 1.00 96.56 87 THR A N 1
ATOM 703 C CA . THR A 1 87 ? 4.103 -5.002 -16.566 1.00 96.56 87 THR A CA 1
ATOM 704 C C . THR A 1 87 ? 3.032 -5.382 -15.541 1.00 96.56 87 THR A C 1
ATOM 706 O O . THR A 1 87 ? 2.198 -4.543 -15.218 1.00 96.56 87 THR A O 1
ATOM 709 N N . ASN A 1 88 ? 3.086 -6.590 -14.965 1.00 96.44 88 ASN A N 1
ATOM 710 C CA . ASN A 1 88 ? 2.230 -6.994 -13.842 1.00 96.44 88 ASN A CA 1
ATOM 711 C C . ASN A 1 88 ? 2.395 -6.077 -12.614 1.00 96.44 88 ASN A C 1
ATOM 713 O O . ASN A 1 88 ? 1.474 -5.955 -11.811 1.00 96.44 88 ASN A O 1
ATOM 717 N N . ILE A 1 89 ? 3.537 -5.389 -12.475 1.00 98.00 89 ILE A N 1
ATOM 718 C CA . ILE A 1 89 ? 3.751 -4.381 -11.424 1.00 98.00 89 ILE A CA 1
ATOM 719 C C . ILE A 1 89 ? 2.680 -3.281 -11.475 1.00 98.00 89 ILE A C 1
ATOM 721 O O . ILE A 1 89 ? 2.246 -2.791 -10.434 1.00 98.00 89 ILE A O 1
ATOM 725 N N . PHE A 1 90 ? 2.193 -2.927 -12.667 1.00 97.81 90 PHE A N 1
ATOM 726 C CA . PHE A 1 90 ? 1.143 -1.919 -12.812 1.00 97.81 90 PHE A CA 1
ATOM 727 C C . PHE A 1 90 ? -0.182 -2.368 -12.202 1.00 97.81 90 PHE A C 1
ATOM 729 O O . PHE A 1 90 ? -0.911 -1.546 -11.647 1.00 97.81 90 PHE A O 1
ATOM 736 N N . ASP A 1 91 ? -0.483 -3.662 -12.261 1.00 97.69 91 ASP A N 1
ATOM 737 C CA . ASP A 1 91 ? -1.712 -4.202 -11.688 1.00 97.69 91 ASP A CA 1
ATOM 738 C C . ASP A 1 91 ? -1.639 -4.219 -10.163 1.00 97.69 91 ASP A C 1
ATOM 740 O O . ASP A 1 91 ? -2.621 -3.878 -9.504 1.00 97.69 91 ASP A O 1
ATOM 744 N N . TYR A 1 92 ? -0.464 -4.489 -9.588 1.00 98.06 92 TYR A N 1
ATOM 745 C CA . TYR A 1 92 ? -0.243 -4.317 -8.153 1.00 98.06 92 TYR A CA 1
ATOM 746 C C . TYR A 1 92 ? -0.418 -2.859 -7.716 1.00 98.06 92 TYR A C 1
ATOM 748 O O . TYR A 1 92 ? -1.145 -2.600 -6.758 1.00 98.06 92 TYR A O 1
ATOM 756 N N . PHE A 1 93 ? 0.156 -1.893 -8.442 1.00 98.00 93 PHE A N 1
ATOM 757 C CA . PHE A 1 93 ? -0.012 -0.473 -8.114 1.00 98.00 93 PHE 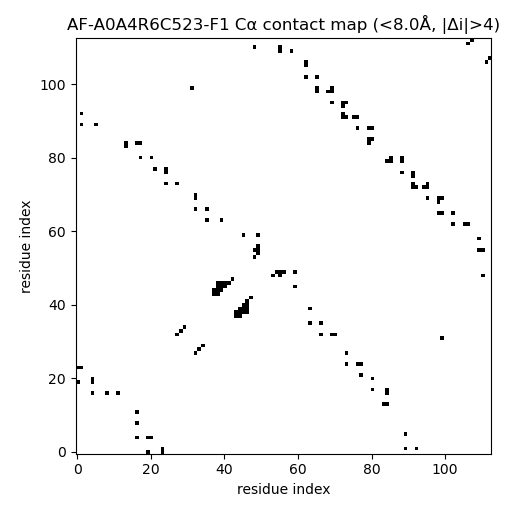A CA 1
ATOM 758 C C . PHE A 1 93 ? -1.464 0.003 -8.204 1.00 98.00 93 PHE A C 1
ATOM 760 O O . PHE A 1 93 ? -1.937 0.713 -7.319 1.00 98.00 93 PHE A O 1
ATOM 767 N N . ARG A 1 94 ? -2.209 -0.418 -9.228 1.00 97.44 94 ARG A N 1
ATOM 768 C CA . ARG A 1 94 ? -3.648 -0.124 -9.309 1.00 97.44 94 ARG A CA 1
ATOM 769 C C . ARG A 1 94 ? -4.418 -0.775 -8.164 1.00 97.44 94 ARG A C 1
ATOM 771 O O . ARG A 1 94 ? -5.302 -0.145 -7.594 1.00 97.44 94 ARG A O 1
ATOM 778 N N . SER A 1 95 ? -4.064 -2.010 -7.812 1.00 98.06 95 SER A N 1
ATOM 779 C CA . SER A 1 95 ? -4.731 -2.751 -6.741 1.00 98.06 95 SER A CA 1
ATOM 780 C C . SER A 1 95 ? -4.571 -2.060 -5.392 1.00 98.06 95 SER A C 1
ATOM 782 O O . SER A 1 95 ? -5.568 -1.870 -4.705 1.00 98.06 95 SER A O 1
ATOM 784 N N . ILE A 1 96 ? -3.358 -1.628 -5.022 1.00 98.06 96 ILE A N 1
ATOM 785 C CA . ILE A 1 96 ? -3.162 -0.928 -3.743 1.00 98.06 96 ILE A CA 1
ATOM 786 C C . ILE A 1 96 ? -3.896 0.415 -3.701 1.00 98.06 96 ILE A C 1
ATOM 788 O O . ILE A 1 96 ? -4.468 0.739 -2.668 1.00 98.06 96 ILE A O 1
ATOM 792 N N . ILE A 1 97 ? -3.955 1.163 -4.811 1.00 97.88 97 ILE A N 1
ATOM 793 C CA . ILE A 1 97 ? -4.730 2.414 -4.875 1.00 97.88 97 ILE A CA 1
ATOM 794 C C . ILE A 1 97 ? -6.209 2.146 -4.583 1.00 97.88 97 ILE A C 1
ATOM 796 O O . ILE A 1 97 ? -6.803 2.830 -3.756 1.00 97.88 97 ILE A O 1
ATOM 800 N N . ILE A 1 98 ? -6.784 1.131 -5.233 1.00 98.44 98 ILE A N 1
ATOM 801 C CA . ILE A 1 98 ? -8.197 0.772 -5.064 1.00 98.44 98 ILE A CA 1
ATOM 802 C C . ILE A 1 98 ? -8.475 0.297 -3.635 1.00 98.44 98 ILE A C 1
ATOM 804 O O . ILE A 1 98 ? -9.465 0.711 -3.038 1.00 98.44 98 ILE A O 1
ATOM 808 N N . VAL A 1 99 ? -7.609 -0.556 -3.077 1.00 98.50 99 VAL A N 1
ATOM 809 C CA . VAL A 1 99 ? -7.753 -1.027 -1.691 1.00 98.50 99 VAL A CA 1
ATOM 810 C C . VAL A 1 99 ? -7.679 0.150 -0.722 1.00 98.50 99 VAL A C 1
ATOM 812 O O . VAL A 1 99 ? -8.550 0.265 0.131 1.00 98.50 99 VAL A O 1
ATOM 815 N N . ASN A 1 100 ? -6.712 1.056 -0.893 1.00 98.25 100 ASN A N 1
ATOM 816 C CA . ASN A 1 100 ? -6.582 2.231 -0.038 1.00 98.25 100 ASN A CA 1
ATOM 817 C C . ASN A 1 100 ? -7.808 3.151 -0.120 1.00 98.25 100 ASN A C 1
ATOM 819 O O . ASN A 1 100 ? -8.278 3.627 0.902 1.00 98.25 100 ASN A O 1
ATOM 823 N N . GLU A 1 101 ? -8.359 3.391 -1.313 1.00 98.25 101 GLU A N 1
ATOM 824 C C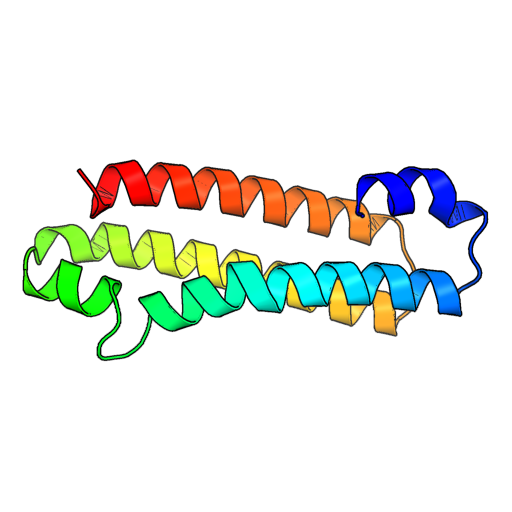A . GLU A 1 101 ? -9.568 4.211 -1.471 1.00 98.25 101 GLU A CA 1
ATOM 825 C C . GLU A 1 101 ? -10.778 3.602 -0.745 1.00 98.25 101 GLU A C 1
ATOM 827 O O . GLU A 1 101 ? -11.526 4.311 -0.067 1.00 98.25 101 GLU A O 1
ATOM 832 N N . ILE A 1 102 ? -10.967 2.285 -0.871 1.00 98.50 102 ILE A N 1
ATOM 833 C CA . ILE A 1 102 ? -12.041 1.564 -0.178 1.00 98.50 102 ILE A CA 1
ATOM 834 C C . ILE A 1 102 ? -11.839 1.652 1.335 1.00 98.50 102 ILE A C 1
ATOM 836 O O . ILE A 1 102 ? -12.770 2.037 2.042 1.00 98.50 102 ILE A O 1
ATOM 840 N N . HIS A 1 103 ? -10.623 1.354 1.794 1.00 98.38 103 HIS A N 1
ATOM 841 C CA . HIS A 1 103 ? -10.229 1.396 3.194 1.00 98.38 103 HIS A CA 1
ATOM 842 C C . HIS A 1 103 ? -10.474 2.782 3.808 1.00 98.38 103 HIS A C 1
ATOM 844 O O . HIS A 1 103 ? -11.226 2.884 4.773 1.00 98.38 103 HIS A O 1
ATOM 850 N N . SER A 1 104 ? -9.951 3.858 3.206 1.00 97.12 104 SER A N 1
ATOM 851 C CA . SER A 1 104 ? -10.109 5.221 3.737 1.00 97.12 104 SER A CA 1
ATOM 852 C C . SER A 1 104 ? -11.578 5.641 3.839 1.00 97.12 104 SER A C 1
ATOM 854 O O . SER A 1 104 ? -11.985 6.265 4.817 1.00 97.12 104 SER A O 1
ATOM 856 N N . ARG A 1 105 ? -12.408 5.277 2.851 1.00 98.12 105 ARG A N 1
ATOM 857 C CA . ARG A 1 105 ? -13.850 5.563 2.891 1.00 98.12 105 ARG A CA 1
ATOM 858 C C . ARG A 1 105 ? -14.551 4.799 4.016 1.00 98.12 105 ARG A C 1
ATOM 860 O O . ARG A 1 105 ? -15.461 5.332 4.652 1.00 98.12 105 ARG A O 1
ATOM 867 N N . ASP A 1 106 ? -14.200 3.531 4.206 1.00 98.00 106 ASP A N 1
ATOM 868 C CA . ASP A 1 106 ? -14.814 2.705 5.242 1.00 98.00 106 ASP A CA 1
ATOM 869 C C . ASP A 1 106 ? -14.348 3.107 6.640 1.00 98.00 106 ASP A C 1
ATOM 871 O O . ASP A 1 106 ? -15.177 3.157 7.547 1.00 98.00 106 ASP A O 1
ATOM 875 N N . GLU A 1 107 ? -13.091 3.499 6.812 1.00 97.50 107 GLU A N 1
ATOM 876 C CA . GLU A 1 107 ? -12.587 4.055 8.064 1.00 97.50 107 GLU A CA 1
ATOM 877 C C . GLU A 1 107 ? -13.310 5.348 8.456 1.00 97.50 107 GLU A C 1
ATOM 879 O O . GLU A 1 107 ? -13.821 5.448 9.575 1.00 97.50 107 GLU A O 1
ATOM 884 N N . GLU A 1 108 ? -13.454 6.297 7.523 1.00 96.94 108 GLU A N 1
ATOM 885 C CA . GLU A 1 108 ? -14.201 7.537 7.759 1.00 96.94 108 GLU A CA 1
ATOM 886 C C . GLU A 1 108 ? -15.639 7.239 8.203 1.00 96.94 108 GLU A C 1
ATOM 888 O O . GLU A 1 108 ? -16.132 7.795 9.184 1.00 96.94 108 GLU A O 1
ATOM 893 N N . ARG A 1 109 ? -16.306 6.311 7.513 1.00 97.00 109 ARG A N 1
ATOM 894 C CA . ARG A 1 109 ? -17.694 5.931 7.792 1.00 97.00 109 ARG A CA 1
ATOM 895 C C . ARG A 1 109 ? -17.867 5.178 9.112 1.00 97.00 109 ARG A C 1
ATOM 897 O O . ARG A 1 109 ? -18.911 5.310 9.745 1.00 97.00 109 ARG A O 1
ATOM 904 N N . LEU A 1 110 ? -16.921 4.316 9.481 1.00 95.88 110 LEU A N 1
ATOM 905 C CA . LEU A 1 110 ? -17.057 3.402 10.620 1.00 95.88 110 LEU A CA 1
ATOM 906 C C . LEU A 1 110 ? -16.495 4.000 11.913 1.00 95.88 110 LEU A C 1
ATOM 908 O O . LEU A 1 110 ? -17.046 3.765 12.994 1.00 95.88 110 LEU A O 1
ATOM 912 N N . LEU A 1 111 ? -15.384 4.734 11.831 1.00 94.75 111 LEU A N 1
ATOM 913 C CA . LEU A 1 111 ? -14.613 5.141 13.004 1.00 94.75 111 LEU A CA 1
ATOM 914 C C . LEU A 1 111 ? -14.717 6.641 13.310 1.00 94.75 111 LEU A C 1
ATOM 916 O O . LEU A 1 111 ? -14.744 6.973 14.493 1.00 94.75 111 LEU A O 1
ATOM 920 N N . LEU A 1 112 ? -14.835 7.510 12.297 1.00 87.75 112 LEU A N 1
ATOM 921 C CA . LEU A 1 112 ? -14.692 8.973 12.442 1.00 87.75 112 LEU A CA 1
ATOM 922 C C . LEU A 1 112 ? -16.007 9.775 12.489 1.00 87.75 112 LEU A C 1
ATOM 924 O O . LEU A 1 112 ? -15.963 10.996 12.653 1.00 87.75 112 LEU A O 1
ATOM 928 N N . GLN A 1 113 ? -17.158 9.114 12.349 1.00 68.81 113 GLN A N 1
ATOM 929 C CA . GLN A 1 113 ? -18.492 9.723 12.478 1.00 68.81 113 GLN A CA 1
ATOM 930 C C . GLN A 1 113 ? -19.112 9.509 13.859 1.00 68.81 113 GLN A C 1
ATOM 932 O O . GLN A 1 113 ? -18.871 8.434 14.465 1.00 68.81 113 GLN A O 1
#

Secondary structure (DSSP, 8-state):
-HHHHHHHGGGS-HHHHHHHHHHHHHHHIIIIIHHHHHHHSTTSHHHHHHHH-GGGHHHHHHHHHHHHHHHHHHHHHHHHHHT---THHHHHHHHHHHHHHHHHHHHHHHH--

InterPro domains:
  IPR012312 Hemerythrin-like [PF01814] (13-111)

Foldseek 3Di:
DLVVCVVCVVVDDLVVNLVVLVVVLCVCCVPVLVLLVQQPPCPHVVVVQCVVPVVCVVVSVVLNVLSVVLVVLSVVSVVQSVVTDDPVNSVSVVVSVVSVVVSVVSCCVRRVD

Mean predicted aligned error: 2.51 Å